Protein AF-A0AAW5NV76-F1 (afdb_monomer_lite)

Organism: NCBI:txid674529

Structure (mmCIF, N/CA/C/O backbone):
data_AF-A0AAW5NV76-F1
#
_entry.id   AF-A0AAW5NV76-F1
#
loop_
_atom_site.group_PDB
_atom_site.id
_atom_site.type_symbol
_atom_site.label_atom_id
_atom_site.label_alt_id
_atom_site.label_comp_id
_atom_site.label_asym_id
_atom_site.label_entity_id
_atom_site.label_seq_id
_atom_site.pdbx_PDB_ins_code
_atom_site.Cartn_x
_atom_site.Cartn_y
_atom_site.Cartn_z
_atom_site.occupancy
_atom_site.B_iso_or_equiv
_atom_site.auth_seq_id
_atom_site.auth_comp_id
_atom_site.auth_asym_id
_atom_site.auth_atom_id
_atom_site.pdbx_PDB_model_num
ATOM 1 N N . MET A 1 1 ? -1.895 -21.196 -3.189 1.00 45.34 1 MET A N 1
ATOM 2 C CA . MET A 1 1 ? -1.858 -19.723 -3.264 1.00 45.34 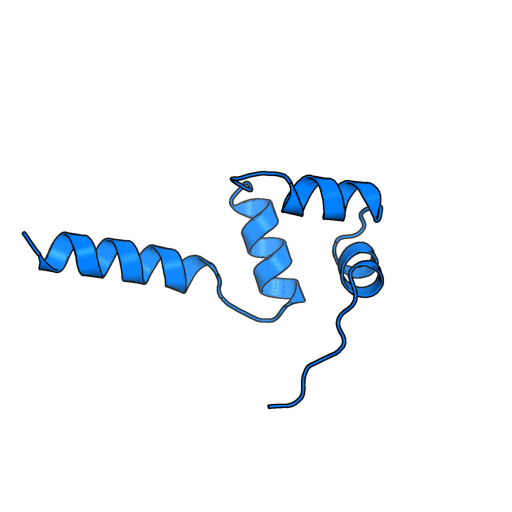1 MET A CA 1
ATOM 3 C C . MET A 1 1 ? -0.991 -19.378 -4.455 1.00 45.34 1 MET A C 1
ATOM 5 O O . MET A 1 1 ? 0.200 -19.639 -4.397 1.00 45.34 1 MET A O 1
ATOM 9 N N . GLU A 1 2 ? -1.578 -18.944 -5.567 1.00 45.66 2 GLU A N 1
ATOM 10 C CA . GLU A 1 2 ? -0.794 -18.526 -6.732 1.00 45.66 2 GLU A CA 1
ATOM 11 C C . GLU A 1 2 ? 0.008 -17.281 -6.347 1.00 45.66 2 GLU A C 1
ATOM 13 O O . GLU A 1 2 ? -0.558 -16.204 -6.140 1.00 45.66 2 GLU A O 1
ATOM 18 N N . GLU A 1 3 ? 1.323 -17.427 -6.204 1.00 52.56 3 GLU A N 1
ATOM 19 C CA . GLU A 1 3 ? 2.227 -16.288 -6.117 1.00 52.56 3 GLU A CA 1
ATOM 20 C C . GLU A 1 3 ? 2.112 -15.525 -7.435 1.00 52.56 3 GLU A C 1
ATOM 22 O O . GLU A 1 3 ? 2.703 -15.884 -8.454 1.00 52.56 3 GLU A O 1
ATOM 27 N N . ARG A 1 4 ? 1.293 -14.470 -7.449 1.00 59.75 4 ARG A N 1
ATOM 28 C CA . ARG A 1 4 ? 1.270 -13.533 -8.568 1.00 59.75 4 ARG A CA 1
ATOM 29 C C . ARG A 1 4 ? 2.687 -12.977 -8.648 1.00 59.75 4 ARG A C 1
ATOM 31 O O . ARG A 1 4 ? 3.069 -12.211 -7.768 1.00 59.75 4 ARG A O 1
ATOM 38 N N . GLN A 1 5 ? 3.462 -13.365 -9.662 1.00 62.91 5 GLN A N 1
ATOM 39 C CA . GLN A 1 5 ? 4.836 -12.904 -9.910 1.00 62.91 5 GLN A CA 1
ATOM 40 C C . GLN A 1 5 ? 4.858 -11.407 -10.294 1.00 62.91 5 GLN A C 1
ATOM 42 O O . GLN A 1 5 ? 5.303 -11.002 -11.369 1.00 62.91 5 GLN A O 1
ATOM 47 N N . LYS A 1 6 ? 4.325 -10.551 -9.421 1.00 69.38 6 LYS A N 1
ATOM 48 C CA . LYS A 1 6 ? 4.308 -9.098 -9.540 1.00 69.38 6 LYS A CA 1
ATOM 49 C C . LYS A 1 6 ? 5.696 -8.603 -9.151 1.00 69.38 6 LYS A C 1
ATOM 51 O O . LYS A 1 6 ? 5.980 -8.325 -7.993 1.00 69.38 6 LYS A O 1
ATOM 56 N N . THR A 1 7 ? 6.588 -8.547 -10.133 1.00 82.06 7 THR A N 1
ATOM 57 C CA . THR A 1 7 ? 7.954 -8.045 -9.942 1.00 82.06 7 THR A CA 1
ATOM 58 C C . THR A 1 7 ? 7.967 -6.546 -9.619 1.00 82.06 7 THR A C 1
ATOM 60 O O . THR A 1 7 ? 7.021 -5.815 -9.918 1.00 82.06 7 THR A O 1
ATOM 63 N N . VAL A 1 8 ? 9.089 -6.043 -9.093 1.00 78.75 8 VAL A N 1
ATOM 64 C CA . VAL A 1 8 ? 9.314 -4.596 -8.889 1.00 78.75 8 VAL A CA 1
ATOM 65 C C . VAL A 1 8 ? 9.115 -3.801 -10.189 1.00 78.75 8 VAL A C 1
ATOM 67 O O . VAL A 1 8 ? 8.599 -2.688 -10.164 1.00 78.75 8 VAL A O 1
ATOM 70 N N . VAL A 1 9 ? 9.451 -4.396 -11.342 1.00 82.25 9 VAL A N 1
ATOM 71 C CA . VAL A 1 9 ? 9.208 -3.819 -12.678 1.00 82.25 9 VAL A CA 1
ATOM 72 C C . VAL A 1 9 ? 7.711 -3.690 -12.972 1.00 82.25 9 VAL A C 1
ATOM 74 O O . VAL A 1 9 ? 7.270 -2.690 -13.538 1.00 82.25 9 VAL A O 1
ATOM 77 N N . TRP A 1 10 ? 6.919 -4.702 -12.613 1.00 87.25 10 TRP A N 1
ATOM 78 C CA . TRP A 1 10 ? 5.467 -4.663 -12.770 1.00 87.25 10 TRP A CA 1
ATOM 79 C C . TRP A 1 10 ? 4.868 -3.543 -11.913 1.00 87.25 10 TRP A C 1
ATOM 81 O O . TRP A 1 10 ? 4.081 -2.739 -12.413 1.00 87.25 10 TRP A O 1
ATOM 91 N N . LEU A 1 11 ? 5.310 -3.430 -10.660 1.00 83.81 11 LEU A N 1
ATOM 92 C CA . LEU A 1 11 ? 4.832 -2.407 -9.735 1.00 83.81 11 LEU A CA 1
ATOM 93 C C . LEU A 1 11 ? 5.247 -0.992 -10.169 1.00 83.81 11 LEU A C 1
ATOM 95 O O . LEU A 1 11 ? 4.422 -0.082 -10.146 1.00 83.81 11 LEU A O 1
ATOM 99 N N . SER A 1 12 ? 6.483 -0.803 -10.647 1.00 83.88 12 SER A N 1
ATOM 100 C CA . SER A 1 12 ? 6.962 0.504 -11.116 1.00 83.88 12 SER A CA 1
ATOM 101 C C . SER A 1 12 ? 6.144 1.025 -12.300 1.00 83.88 12 SER A C 1
ATOM 103 O O . SER A 1 12 ? 5.809 2.208 -12.348 1.00 83.88 12 SER A O 1
ATOM 105 N N . LYS A 1 13 ? 5.756 0.131 -13.223 1.00 83.81 13 LYS A N 1
ATOM 106 C CA . LYS A 1 13 ? 4.877 0.470 -14.353 1.00 83.81 13 LYS A CA 1
ATOM 107 C C . LYS A 1 13 ? 3.503 0.956 -13.883 1.00 83.81 13 LYS A C 1
ATOM 109 O O . LYS A 1 13 ? 3.020 1.958 -14.391 1.00 83.81 13 LYS A O 1
ATOM 114 N N . HIS A 1 14 ? 2.903 0.293 -12.893 1.00 83.56 14 HIS A N 1
ATOM 115 C CA . HIS A 1 14 ? 1.572 0.658 -12.390 1.00 83.56 14 HIS A CA 1
ATOM 116 C C . HIS A 1 14 ? 1.591 1.911 -11.503 1.00 83.56 14 HIS A C 1
ATOM 118 O O . HIS A 1 14 ? 0.659 2.709 -11.536 1.00 83.56 14 HIS A O 1
ATOM 124 N N . LEU A 1 15 ? 2.677 2.147 -10.763 1.00 82.50 15 LEU A N 1
ATOM 125 C CA . LEU A 1 15 ? 2.877 3.376 -9.985 1.00 82.50 15 LEU A CA 1
ATOM 126 C C . LEU A 1 15 ? 3.251 4.591 -10.850 1.00 82.50 15 LEU A C 1
ATOM 128 O O . LEU A 1 15 ? 3.355 5.700 -10.322 1.00 82.50 15 LEU A O 1
ATOM 132 N N . SER A 1 16 ? 3.450 4.408 -12.164 1.00 75.94 16 SER A N 1
ATOM 133 C CA . SER A 1 16 ? 3.976 5.440 -13.074 1.00 75.94 16 SER A CA 1
ATOM 134 C C . SER A 1 16 ? 5.288 6.051 -12.561 1.00 75.94 16 SER A C 1
ATOM 136 O O . SER A 1 16 ? 5.534 7.247 -12.681 1.00 75.94 16 SER A O 1
ATOM 138 N N . CYS A 1 17 ? 6.124 5.223 -11.934 1.00 72.12 17 CYS A N 1
ATOM 139 C CA . CYS A 1 17 ? 7.364 5.631 -11.285 1.00 72.12 17 CYS A CA 1
ATOM 140 C C . CYS A 1 17 ? 8.547 4.819 -11.817 1.00 72.12 17 CYS A C 1
ATOM 142 O O . CYS A 1 17 ? 8.402 3.694 -12.296 1.00 72.12 17 CYS A O 1
ATOM 144 N N . SER A 1 18 ? 9.754 5.374 -11.710 1.00 77.50 18 SER A N 1
ATOM 145 C CA . SER A 1 18 ? 10.969 4.622 -12.026 1.00 77.50 18 SER A CA 1
ATOM 146 C C . SER A 1 18 ? 11.182 3.486 -11.016 1.00 77.50 18 SER A C 1
ATOM 148 O O . SER A 1 18 ? 10.752 3.567 -9.863 1.00 77.50 18 SER A O 1
ATOM 150 N N . ARG A 1 19 ? 11.905 2.433 -11.417 1.00 73.19 19 ARG A N 1
ATOM 151 C CA . ARG A 1 19 ? 12.329 1.358 -10.498 1.00 73.19 19 ARG A CA 1
ATOM 152 C C . ARG A 1 19 ? 13.051 1.908 -9.265 1.00 73.19 19 ARG A C 1
ATOM 154 O O . ARG A 1 19 ? 12.806 1.436 -8.164 1.00 73.19 19 ARG A O 1
ATOM 161 N N . ALA A 1 20 ? 13.883 2.936 -9.447 1.00 76.12 20 ALA A N 1
ATOM 162 C CA . ALA A 1 20 ? 14.597 3.595 -8.357 1.00 76.12 20 ALA A CA 1
ATOM 163 C C . ALA A 1 20 ? 13.644 4.219 -7.325 1.00 76.12 20 ALA A C 1
ATOM 165 O O . ALA A 1 20 ? 13.915 4.152 -6.133 1.00 76.12 20 ALA A O 1
ATOM 166 N N . ASN A 1 21 ? 12.505 4.771 -7.754 1.00 77.06 21 ASN A N 1
ATOM 167 C CA . ASN A 1 21 ? 11.499 5.295 -6.829 1.00 77.06 21 ASN A CA 1
ATOM 168 C C . ASN A 1 21 ? 10.800 4.177 -6.048 1.00 77.06 21 ASN A C 1
ATOM 170 O O . ASN A 1 21 ? 10.513 4.368 -4.874 1.00 77.06 21 ASN A O 1
ATOM 174 N N . VAL A 1 22 ? 10.576 3.009 -6.659 1.00 82.06 22 VAL A N 1
ATOM 175 C CA . VAL A 1 22 ? 10.010 1.849 -5.949 1.00 82.06 22 VAL A CA 1
ATOM 176 C C . VAL A 1 22 ? 10.987 1.306 -4.905 1.00 82.06 22 VAL A C 1
ATOM 178 O O . VAL A 1 22 ? 10.580 1.057 -3.777 1.00 82.06 22 VAL A O 1
ATOM 181 N N . TYR A 1 23 ? 12.280 1.207 -5.224 1.00 82.81 23 TYR A N 1
ATOM 182 C CA . TYR A 1 23 ? 13.289 0.840 -4.222 1.00 82.81 23 TYR A CA 1
ATOM 183 C C . TYR A 1 23 ? 13.372 1.866 -3.087 1.00 82.81 23 TYR A C 1
ATOM 185 O O . TYR A 1 23 ? 13.343 1.480 -1.926 1.00 82.81 23 TYR A O 1
ATOM 193 N N . LYS A 1 24 ? 13.338 3.168 -3.401 1.00 84.31 24 LYS A N 1
ATOM 194 C CA . LYS A 1 24 ? 13.266 4.229 -2.382 1.00 84.31 24 LYS A CA 1
ATOM 195 C C . LYS A 1 24 ? 12.013 4.146 -1.510 1.00 84.31 24 LYS A C 1
ATOM 197 O O . LYS A 1 24 ? 12.057 4.581 -0.368 1.00 84.31 24 LYS A O 1
ATOM 202 N N . ILE A 1 25 ? 10.890 3.653 -2.037 1.00 85.12 25 ILE A N 1
ATOM 203 C CA . ILE A 1 25 ? 9.680 3.406 -1.241 1.00 85.12 25 ILE A CA 1
ATOM 204 C C . ILE A 1 25 ? 9.928 2.255 -0.260 1.00 85.12 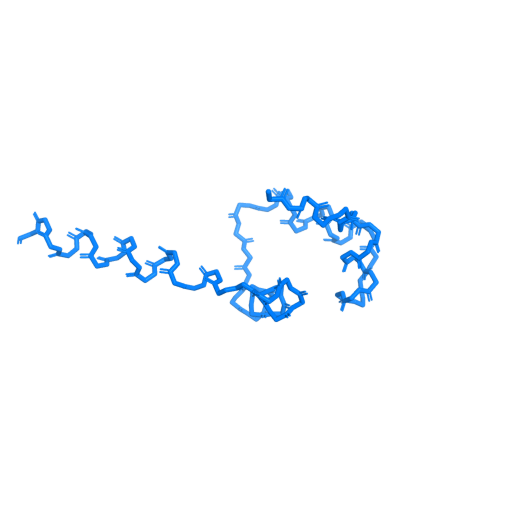25 ILE A C 1
ATOM 206 O O . ILE A 1 25 ? 9.572 2.380 0.904 1.00 85.12 25 ILE A O 1
ATOM 210 N N . PHE A 1 26 ? 10.576 1.172 -0.697 1.00 83.31 26 PHE A N 1
ATOM 211 C CA . PHE A 1 26 ? 10.879 0.019 0.160 1.00 83.31 26 PHE A CA 1
ATOM 212 C C . PHE A 1 26 ? 11.981 0.269 1.194 1.00 83.31 26 PHE A C 1
ATOM 214 O O . PHE A 1 26 ? 11.983 -0.369 2.240 1.00 83.31 26 PHE A O 1
ATOM 221 N N . GLU A 1 27 ? 12.906 1.187 0.927 1.00 87.62 27 GLU A N 1
ATOM 222 C CA . GLU A 1 27 ? 13.940 1.593 1.889 1.00 87.62 27 GLU A CA 1
ATOM 223 C C . GLU A 1 27 ? 13.396 2.498 3.001 1.00 87.62 27 GLU A C 1
ATOM 225 O O . GLU A 1 27 ? 14.027 2.651 4.048 1.00 87.62 27 GLU A O 1
ATOM 230 N N . LYS A 1 28 ? 12.233 3.123 2.792 1.00 88.12 28 LYS A N 1
ATOM 231 C CA . LYS A 1 28 ? 11.622 3.991 3.794 1.00 88.12 28 LYS A CA 1
ATOM 232 C C . LYS A 1 28 ? 10.853 3.172 4.820 1.00 88.12 28 LYS A C 1
ATOM 234 O O . LYS A 1 28 ? 10.066 2.296 4.483 1.00 88.12 28 LYS A O 1
ATOM 239 N N . TYR A 1 29 ? 11.012 3.558 6.083 1.00 87.94 29 TYR A N 1
ATOM 240 C CA . TYR A 1 29 ? 10.222 3.007 7.183 1.00 87.94 29 TYR A CA 1
ATOM 241 C C . TYR A 1 29 ? 8.730 3.367 7.082 1.00 87.94 29 TYR A C 1
ATOM 243 O O . TYR A 1 29 ? 7.872 2.619 7.542 1.00 87.94 29 TYR A O 1
ATOM 251 N N . SER A 1 30 ? 8.414 4.517 6.483 1.00 88.50 30 SER A N 1
ATOM 252 C CA . SER A 1 30 ? 7.046 4.996 6.310 1.00 88.50 30 SER A CA 1
ATOM 253 C C . SER A 1 30 ? 6.791 5.490 4.890 1.00 88.50 30 SER A C 1
ATOM 255 O O . SER A 1 30 ? 7.680 5.983 4.190 1.00 88.50 30 SER A O 1
ATOM 257 N N . VAL A 1 31 ? 5.533 5.377 4.483 1.00 90.38 31 VAL A N 1
ATOM 258 C CA . VAL A 1 31 ? 4.995 5.954 3.253 1.00 90.38 31 VAL A CA 1
ATOM 259 C C . VAL A 1 31 ? 3.840 6.874 3.620 1.00 90.38 31 VAL A C 1
ATOM 261 O O . VAL A 1 31 ? 3.175 6.668 4.637 1.00 90.38 31 VAL A O 1
ATOM 264 N N . ASP A 1 32 ? 3.608 7.901 2.814 1.00 90.50 32 ASP A N 1
ATOM 265 C CA . ASP A 1 32 ? 2.414 8.723 2.955 1.00 90.50 32 ASP A CA 1
ATOM 266 C C . ASP A 1 32 ? 1.149 7.913 2.617 1.00 90.50 32 ASP A C 1
ATOM 268 O O . ASP A 1 32 ? 1.186 6.891 1.922 1.00 90.50 32 ASP A O 1
ATOM 272 N N . THR A 1 33 ? 0.010 8.357 3.145 1.00 92.81 33 THR A N 1
ATOM 273 C CA . THR A 1 33 ? -1.268 7.651 3.002 1.00 92.81 33 THR A CA 1
ATOM 274 C C . THR A 1 33 ? -1.761 7.622 1.557 1.00 92.81 33 THR A C 1
ATOM 276 O O . THR A 1 33 ? -2.392 6.645 1.158 1.00 92.81 33 THR A O 1
ATOM 279 N N . GLU A 1 34 ? -1.444 8.631 0.744 1.00 92.69 34 GLU A N 1
ATOM 280 C CA . GLU A 1 34 ? -1.788 8.647 -0.679 1.00 92.69 34 GLU A CA 1
ATOM 281 C C . GLU A 1 34 ? -1.019 7.558 -1.442 1.00 92.69 34 GLU A C 1
ATOM 283 O O . GLU A 1 34 ? -1.613 6.772 -2.186 1.00 92.69 34 GLU A O 1
ATOM 288 N N . MET A 1 35 ? 0.290 7.443 -1.213 1.00 90.81 35 MET A N 1
ATOM 289 C CA . MET A 1 35 ? 1.124 6.383 -1.772 1.00 90.81 35 MET A CA 1
ATOM 290 C C . MET A 1 35 ? 0.627 5.004 -1.337 1.00 90.81 35 MET A C 1
ATOM 292 O O . MET A 1 35 ? 0.490 4.112 -2.178 1.00 90.81 35 MET A O 1
ATOM 296 N N . LEU A 1 36 ? 0.305 4.831 -0.051 1.00 92.62 36 LEU A N 1
ATOM 297 C CA . LEU A 1 36 ? -0.251 3.578 0.454 1.00 92.62 36 LEU A CA 1
ATOM 298 C C . LEU A 1 36 ? -1.577 3.239 -0.239 1.00 92.62 36 LEU A C 1
ATOM 300 O O . LEU A 1 36 ? -1.748 2.109 -0.683 1.00 92.62 36 LEU A O 1
ATOM 304 N N . ALA A 1 37 ? -2.473 4.213 -0.424 1.00 93.31 37 ALA A N 1
ATOM 305 C CA . ALA A 1 37 ? -3.744 4.017 -1.121 1.00 93.31 37 ALA A CA 1
ATOM 306 C C . ALA A 1 37 ? -3.556 3.611 -2.589 1.00 93.31 37 ALA A C 1
ATOM 308 O O . ALA A 1 37 ? -4.229 2.699 -3.078 1.00 93.31 37 ALA A O 1
ATOM 309 N N . ARG A 1 38 ? -2.600 4.227 -3.292 1.00 91.88 38 ARG A N 1
ATOM 310 C CA . ARG A 1 38 ? -2.259 3.848 -4.671 1.00 91.88 38 ARG A CA 1
ATOM 311 C C . ARG A 1 38 ? -1.723 2.419 -4.743 1.00 91.88 38 ARG A C 1
ATOM 313 O O . ARG A 1 38 ? -2.139 1.659 -5.617 1.00 91.88 38 ARG A O 1
ATOM 320 N N . ILE A 1 39 ? -0.842 2.032 -3.822 1.00 90.38 39 ILE A N 1
ATOM 321 C CA . ILE A 1 39 ? -0.315 0.662 -3.737 1.00 90.38 39 ILE A CA 1
ATOM 322 C C . ILE A 1 39 ? -1.441 -0.330 -3.411 1.00 90.38 39 ILE A C 1
ATOM 324 O O . ILE A 1 39 ? -1.531 -1.362 -4.079 1.00 90.38 39 ILE A O 1
ATOM 328 N N . SER A 1 40 ? -2.329 -0.001 -2.466 1.00 92.94 40 SER A N 1
ATOM 329 C CA . SER A 1 40 ? -3.517 -0.797 -2.130 1.00 92.94 40 SER A CA 1
ATOM 330 C C . SER A 1 40 ? -4.374 -1.075 -3.363 1.00 92.94 40 SER A C 1
ATOM 332 O O . SER A 1 40 ? -4.712 -2.226 -3.638 1.00 92.94 40 SER A O 1
ATOM 334 N N . ALA A 1 41 ? -4.663 -0.042 -4.160 1.00 92.44 41 ALA A N 1
ATOM 335 C CA . ALA A 1 41 ? -5.454 -0.169 -5.382 1.00 92.44 41 ALA A CA 1
ATOM 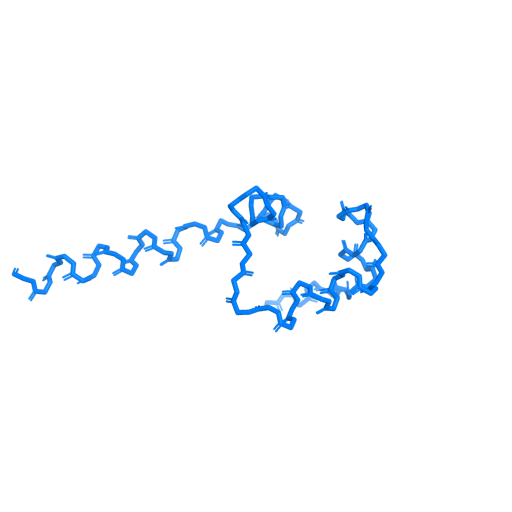336 C C . ALA A 1 41 ? -4.759 -1.040 -6.445 1.00 92.44 41 ALA A C 1
ATOM 338 O O . ALA A 1 41 ? -5.376 -1.931 -7.023 1.00 92.44 41 ALA A O 1
ATOM 339 N N . ILE A 1 42 ? -3.456 -0.839 -6.674 1.00 90.75 42 ILE A N 1
ATOM 340 C CA . ILE A 1 42 ? -2.671 -1.614 -7.654 1.00 90.75 42 ILE A CA 1
ATOM 341 C C . ILE A 1 42 ? -2.566 -3.094 -7.251 1.00 90.75 42 ILE A C 1
ATOM 343 O O . ILE A 1 42 ? -2.586 -4.003 -8.093 1.00 90.75 42 ILE A O 1
ATOM 347 N N . LEU A 1 43 ? -2.407 -3.361 -5.956 1.00 89.81 43 LEU A N 1
ATOM 348 C CA . LEU A 1 43 ? -2.289 -4.718 -5.433 1.00 89.81 43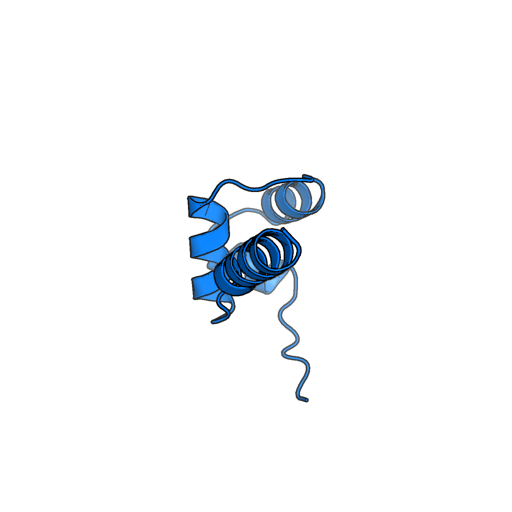 LEU A CA 1
ATOM 349 C C . LEU A 1 43 ? -3.646 -5.373 -5.163 1.00 89.81 43 LEU A C 1
ATOM 351 O O . LEU A 1 43 ? -3.678 -6.596 -5.034 1.00 89.81 43 LEU A O 1
ATOM 355 N N . ASN A 1 44 ? -4.734 -4.599 -5.203 1.00 91.75 44 ASN A N 1
ATOM 356 C CA . ASN A 1 44 ? -6.083 -4.998 -4.814 1.00 91.75 44 ASN A CA 1
ATOM 357 C C . ASN A 1 44 ? -6.106 -5.593 -3.396 1.00 91.75 44 ASN A C 1
ATOM 359 O O . ASN A 1 44 ? -6.626 -6.686 -3.169 1.00 91.75 44 ASN A O 1
ATOM 363 N N . PHE A 1 45 ? -5.460 -4.890 -2.46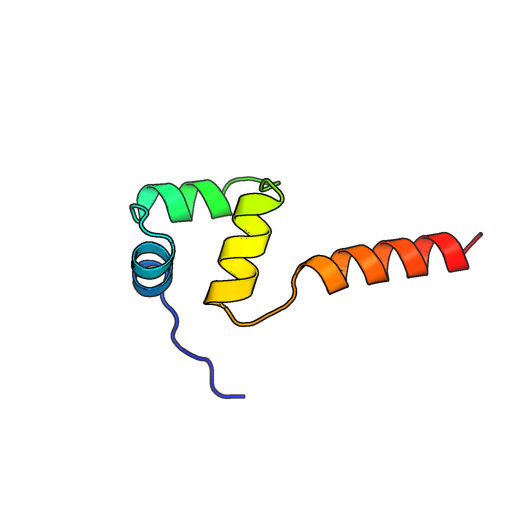7 1.00 93.00 45 PHE A N 1
ATOM 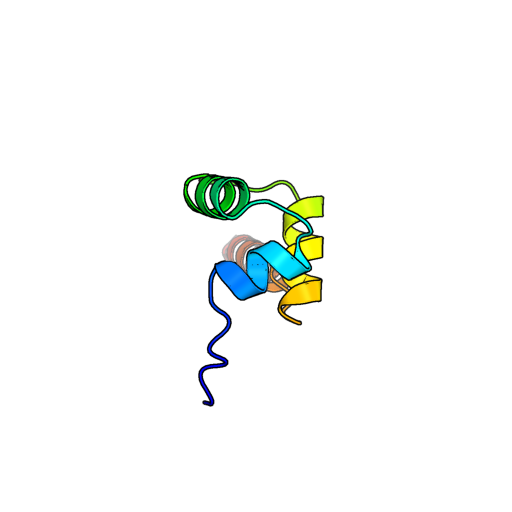364 C CA . PHE A 1 45 ? -5.320 -5.284 -1.071 1.00 93.00 45 PHE A CA 1
ATOM 365 C C . PHE A 1 45 ? -5.451 -4.055 -0.173 1.00 93.00 45 PHE A C 1
ATOM 367 O O . PHE A 1 45 ? -4.800 -3.045 -0.422 1.00 93.00 45 PHE A O 1
ATOM 374 N N . ASP A 1 46 ? -6.272 -4.135 0.871 1.00 94.38 46 ASP A N 1
ATOM 375 C CA . ASP A 1 46 ? -6.462 -3.026 1.803 1.00 94.38 46 ASP A CA 1
ATOM 376 C C . ASP A 1 46 ? -5.393 -3.035 2.905 1.00 94.38 46 ASP A C 1
ATOM 378 O O . ASP A 1 46 ? -5.559 -3.664 3.950 1.00 94.38 46 ASP A O 1
ATOM 382 N N . PHE A 1 47 ? -4.299 -2.301 2.697 1.00 94.44 47 PHE A N 1
ATOM 383 C CA . PHE A 1 47 ? -3.264 -2.144 3.722 1.00 94.44 47 PHE A CA 1
ATOM 384 C C . PHE A 1 47 ? -3.718 -1.324 4.944 1.00 94.44 47 PHE A C 1
ATOM 386 O O . PHE A 1 47 ? -3.118 -1.462 6.009 1.00 94.44 47 PHE A O 1
ATOM 393 N N . PHE A 1 48 ? -4.767 -0.497 4.845 1.00 95.56 48 PHE A N 1
ATOM 394 C CA . PHE A 1 48 ? -5.253 0.304 5.978 1.00 95.56 48 PHE A CA 1
ATOM 395 C C . PHE A 1 48 ? -5.963 -0.552 7.030 1.00 95.56 48 PHE A C 1
ATOM 397 O O . PHE A 1 48 ? -5.947 -0.208 8.218 1.00 95.56 48 PHE A O 1
ATOM 404 N N . SER A 1 49 ? -6.538 -1.684 6.615 1.00 95.50 49 SER A N 1
ATOM 405 C CA . SER A 1 49 ? -7.132 -2.666 7.526 1.00 95.50 49 SER A CA 1
ATOM 406 C C . SER A 1 49 ? -6.137 -3.141 8.590 1.00 95.50 49 SER A C 1
ATOM 408 O O . SER A 1 49 ? -6.483 -3.162 9.768 1.00 95.50 49 SER A O 1
ATOM 410 N N . LEU A 1 50 ? -4.877 -3.388 8.210 1.00 94.25 50 LEU A N 1
ATOM 411 C CA . LEU A 1 50 ? -3.824 -3.858 9.115 1.00 94.25 50 LEU A CA 1
ATOM 412 C C . LEU A 1 50 ? -3.583 -2.878 10.271 1.00 94.25 50 LEU A C 1
ATOM 414 O O . LEU A 1 50 ? -3.527 -3.279 11.432 1.00 94.25 50 LEU A O 1
ATOM 418 N N . TYR A 1 51 ? -3.498 -1.582 9.964 1.00 93.19 51 TYR A N 1
ATOM 419 C CA . TYR A 1 51 ? -3.337 -0.538 10.979 1.00 93.19 51 TYR A CA 1
ATOM 420 C C . TYR A 1 51 ? -4.595 -0.375 11.832 1.00 93.19 51 TYR A C 1
ATOM 422 O O . TYR A 1 51 ? -4.509 -0.223 13.049 1.00 93.19 51 TYR A O 1
ATOM 430 N N . SER A 1 52 ? -5.769 -0.433 11.204 1.00 94.62 52 SER A N 1
ATOM 431 C CA . SER A 1 52 ? -7.051 -0.307 11.901 1.00 94.62 52 SER A CA 1
ATOM 432 C C . SER A 1 52 ? -7.260 -1.442 12.905 1.00 94.62 52 SER A C 1
ATOM 434 O O . SER A 1 52 ? -7.750 -1.216 14.009 1.00 94.62 52 SER A O 1
ATOM 436 N N . GLU A 1 53 ? -6.885 -2.667 12.539 1.00 95.25 53 GLU A N 1
ATOM 437 C CA . GLU A 1 53 ? -6.925 -3.835 13.416 1.00 95.25 53 GLU A CA 1
ATOM 438 C C . GLU A 1 53 ? -5.920 -3.739 14.562 1.00 95.25 53 GLU A C 1
ATOM 440 O O . GLU A 1 53 ? -6.267 -4.065 15.696 1.00 95.25 53 GLU A O 1
ATOM 445 N N . ASP A 1 54 ? -4.699 -3.276 14.295 1.00 93.75 54 ASP A N 1
ATOM 446 C CA . ASP A 1 54 ? -3.673 -3.081 15.323 1.00 93.75 54 ASP A CA 1
ATOM 447 C C . ASP A 1 54 ? -4.116 -2.055 16.380 1.00 93.75 54 ASP A C 1
ATOM 449 O O . ASP A 1 54 ? -4.039 -2.320 17.581 1.00 93.75 54 ASP A O 1
ATOM 453 N N . ILE A 1 55 ? -4.696 -0.932 15.941 1.00 95.12 55 ILE A N 1
ATOM 454 C CA . ILE A 1 55 ? -5.270 0.087 16.831 1.00 95.12 55 ILE A CA 1
ATOM 455 C C . ILE A 1 55 ? -6.417 -0.501 17.662 1.00 95.12 55 ILE A C 1
ATOM 457 O O . ILE A 1 55 ? -6.445 -0.331 18.877 1.00 95.12 55 ILE A O 1
ATOM 461 N N . LYS A 1 56 ? -7.345 -1.243 17.039 1.00 94.31 56 LYS A N 1
ATOM 462 C CA . LYS A 1 56 ? -8.444 -1.905 17.766 1.00 94.31 56 LYS A CA 1
ATOM 463 C C . LYS A 1 56 ? -7.926 -2.888 18.817 1.00 94.31 56 LYS A C 1
ATOM 465 O O . LYS A 1 56 ? -8.473 -2.941 19.912 1.00 94.31 56 LYS A O 1
ATOM 470 N N . LYS A 1 57 ? -6.877 -3.657 18.508 1.00 92.25 57 LYS A N 1
ATOM 471 C CA . LYS A 1 57 ? -6.261 -4.592 19.463 1.00 92.25 57 LYS A CA 1
ATOM 472 C C . LYS A 1 57 ? -5.659 -3.866 20.659 1.00 92.25 57 LYS A C 1
ATOM 474 O O . LYS A 1 57 ? -5.860 -4.327 21.774 1.00 92.25 57 LYS A O 1
ATOM 479 N N . LYS A 1 58 ? -4.968 -2.745 20.435 1.00 89.75 58 LYS A N 1
ATOM 480 C CA . LYS A 1 58 ? -4.407 -1.912 21.511 1.00 89.75 58 LYS A CA 1
ATOM 481 C C . LYS A 1 58 ? -5.500 -1.336 22.409 1.00 89.75 58 LYS A C 1
ATOM 483 O O . LYS A 1 58 ? -5.401 -1.461 23.619 1.00 89.75 58 LYS A O 1
ATOM 488 N N . ASN A 1 59 ? -6.574 -0.817 21.819 1.00 85.75 59 ASN A N 1
ATOM 489 C CA . ASN A 1 59 ? -7.690 -0.242 22.575 1.00 85.75 59 ASN A CA 1
ATOM 490 C C . ASN A 1 59 ? -8.484 -1.288 23.381 1.00 85.75 59 ASN A C 1
ATOM 492 O O . ASN A 1 59 ? -9.105 -0.947 24.375 1.00 85.75 59 ASN A O 1
ATOM 496 N N . ASN A 1 60 ? -8.485 -2.557 22.960 1.00 74.00 60 ASN A N 1
ATOM 497 C CA . ASN A 1 60 ? -9.159 -3.648 23.677 1.00 74.00 60 ASN A CA 1
ATOM 498 C C . ASN A 1 60 ? -8.302 -4.263 24.805 1.00 74.00 60 ASN A C 1
ATOM 500 O O . ASN A 1 60 ? -8.732 -5.233 25.428 1.00 74.00 60 ASN A O 1
ATOM 504 N N . GLN A 1 61 ? -7.075 -3.773 25.007 1.00 60.03 61 GLN A N 1
ATOM 505 C CA . GLN A 1 61 ? -6.179 -4.175 26.099 1.00 60.03 61 GLN A CA 1
ATOM 506 C C . GLN A 1 61 ? -6.150 -3.150 27.248 1.00 60.03 61 GLN A C 1
ATOM 508 O O . GLN A 1 61 ? -5.436 -3.379 28.225 1.00 60.03 61 GLN A O 1
ATOM 513 N N . GLU A 1 62 ? -6.913 -2.058 27.129 1.00 51.53 62 GLU A N 1
ATOM 514 C CA . GLU A 1 62 ? -7.134 -1.042 28.171 1.00 51.53 62 GLU A CA 1
ATOM 515 C C . GLU A 1 62 ? -8.409 -1.305 28.985 1.00 51.53 62 GLU A C 1
ATOM 517 O O . GLU A 1 62 ? -9.384 -1.862 28.425 1.00 51.53 62 GLU A O 1
#

Sequence (62 aa):
MEERQKTVVWLSKHLSCSRANVYKIFEKYSVDTEMLARISAILNFDFFSLYSEDIKKKNNQE

Secondary structure (DSSP, 8-state):
-------HHHHHHHTTS-HHHHHHHHHSS---HHHHHHHHHHHT--HHHHHHHHHHHHHTT-

pLDDT: mean 83.47, std 12.55, range [45.34, 95.56]

Foldseek 3Di:
DPPPPCDLVNVCVQVVHDSVVSVVVVVDPDDDPVVVVSSCVSVVHDPVVVVVVVVVVVVVVD

Radius of gyration: 14.27 Å; chains: 1; bounding box: 24×28×42 Å